Protein AF-A0A951N2R7-F1 (afdb_monomer_lite)

Secondary structure (DSSP, 8-state):
-HHHHHHHHHHHHHHHIIIIITTSTTHHHHHHHHHHHHHHHHHHHHH---HHHHHHHHHHHHHHHHHHHHHHHS-BTTB---S--HHHHHHHHHHHHHHHHHHHHHHHHHHHHHTT-

Radius of gyration: 15.39 Å; chains: 1; bounding box: 35×20×50 Å

pLDDT: mean 95.23, std 4.33, range [68.5, 98.75]

Foldseek 3Di:
DLLVLLQVLLVLLVVCLVPPPVPPPPRSVVSVVSNVLSVVLSVCCVVDVDPVSLVSLLCSLVVLLVQLCCQDVHNDVNHHDPDCDPSNVVSNVSSVVSNVVSVVVVVVVVVVVVVVD

Structure (mmCIF, N/CA/C/O backbone):
data_AF-A0A951N2R7-F1
#
_entry.id   AF-A0A951N2R7-F1
#
loop_
_atom_site.group_PDB
_atom_site.id
_atom_site.type_symbol
_atom_site.label_atom_id
_atom_site.label_alt_id
_atom_site.label_comp_id
_atom_site.label_asym_id
_atom_site.label_entity_id
_atom_site.label_seq_id
_atom_site.pdbx_PDB_ins_code
_atom_site.Cartn_x
_atom_site.Cartn_y
_atom_site.Cartn_z
_atom_site.occupancy
_atom_site.B_iso_or_equiv
_atom_site.auth_seq_id
_atom_site.auth_comp_id
_atom_site.auth_asym_id
_atom_site.auth_atom_id
_atom_site.pdbx_PDB_model_num
ATOM 1 N N . MET A 1 1 ? -6.153 6.361 11.356 1.00 88.88 1 MET A N 1
ATOM 2 C CA . MET A 1 1 ? -4.761 6.205 10.896 1.00 88.88 1 MET A CA 1
ATOM 3 C C . MET A 1 1 ? -4.634 5.146 9.804 1.00 88.88 1 MET A C 1
ATOM 5 O O . MET A 1 1 ? -4.330 5.543 8.695 1.00 88.88 1 MET A O 1
ATOM 9 N N . THR A 1 2 ? -4.958 3.863 10.039 1.00 96.44 2 THR A N 1
ATOM 10 C CA . THR A 1 2 ? -4.812 2.780 9.031 1.00 96.44 2 THR A CA 1
ATOM 11 C C . THR A 1 2 ? -5.383 3.118 7.652 1.00 96.44 2 THR A C 1
ATOM 13 O O . THR A 1 2 ? -4.652 3.050 6.679 1.00 96.44 2 THR A O 1
ATOM 16 N N . GLY A 1 3 ? -6.645 3.559 7.552 1.00 96.75 3 GLY A N 1
ATOM 17 C CA . GLY A 1 3 ? -7.238 3.901 6.248 1.00 96.75 3 GLY A CA 1
ATOM 18 C C . GLY A 1 3 ? -6.515 5.034 5.505 1.00 96.75 3 GLY A C 1
ATOM 19 O O . GLY A 1 3 ? -6.420 4.997 4.287 1.00 96.75 3 GLY A O 1
ATOM 20 N N . VAL A 1 4 ? -5.942 6.002 6.232 1.00 98.12 4 VAL A N 1
ATOM 21 C CA . VAL A 1 4 ? -5.131 7.076 5.629 1.00 98.12 4 VAL A CA 1
ATOM 22 C C . VAL A 1 4 ? -3.819 6.510 5.090 1.00 98.12 4 VAL A C 1
ATOM 24 O O . VAL A 1 4 ? -3.456 6.813 3.963 1.00 98.12 4 VAL A O 1
ATOM 27 N N . LEU A 1 5 ? -3.141 5.652 5.858 1.00 98.38 5 LEU A N 1
ATOM 28 C CA . LEU A 1 5 ? -1.898 5.008 5.422 1.00 98.38 5 LEU A CA 1
ATOM 29 C C . LEU A 1 5 ? -2.118 4.126 4.185 1.00 98.38 5 LEU A C 1
ATOM 31 O O . LEU A 1 5 ? -1.324 4.194 3.256 1.00 98.38 5 LEU A O 1
ATOM 35 N N . ILE A 1 6 ? -3.226 3.379 4.137 1.00 98.50 6 ILE A N 1
ATOM 36 C CA . ILE A 1 6 ? -3.606 2.580 2.963 1.00 98.50 6 ILE A CA 1
ATOM 37 C C . ILE A 1 6 ? -3.813 3.473 1.729 1.00 98.50 6 ILE A C 1
ATOM 39 O O . ILE A 1 6 ? -3.294 3.159 0.662 1.00 98.50 6 ILE A O 1
ATOM 43 N N . LEU A 1 7 ? -4.505 4.614 1.857 1.00 98.31 7 LEU A N 1
ATOM 44 C CA . LEU A 1 7 ? -4.640 5.551 0.731 1.00 98.31 7 LEU A CA 1
ATOM 45 C C . LEU A 1 7 ? -3.304 6.130 0.282 1.00 98.31 7 LEU A C 1
ATOM 47 O O . LEU A 1 7 ? -3.058 6.209 -0.916 1.00 98.31 7 LEU A O 1
ATOM 51 N N . VAL A 1 8 ? -2.451 6.537 1.224 1.00 98.56 8 VAL A N 1
ATOM 52 C CA . VAL A 1 8 ? -1.123 7.073 0.900 1.00 98.56 8 VAL A CA 1
ATOM 53 C C . VAL A 1 8 ? -0.286 6.019 0.173 1.00 98.56 8 VAL A C 1
ATOM 55 O O . VAL A 1 8 ? 0.321 6.339 -0.843 1.00 98.56 8 VAL A O 1
ATOM 58 N N . GLY A 1 9 ? -0.311 4.761 0.626 1.00 98.25 9 GLY A N 1
ATOM 59 C CA . GLY A 1 9 ? 0.345 3.644 -0.057 1.00 98.25 9 GLY A CA 1
ATOM 60 C C . GLY A 1 9 ? -0.151 3.490 -1.495 1.00 98.25 9 GLY A C 1
ATOM 61 O O . GLY A 1 9 ? 0.658 3.481 -2.422 1.00 98.25 9 GLY A O 1
ATOM 62 N N . GLY A 1 10 ? -1.471 3.481 -1.699 1.00 98.38 10 GLY A N 1
ATOM 63 C CA . GLY A 1 10 ? -2.071 3.446 -3.034 1.00 98.38 10 GLY A CA 1
ATOM 64 C C . GLY A 1 10 ? -1.648 4.626 -3.917 1.00 98.38 10 GLY A C 1
ATOM 65 O O . GLY A 1 10 ? -1.313 4.430 -5.079 1.00 98.38 10 GLY A O 1
ATOM 66 N N . LEU A 1 11 ? -1.585 5.849 -3.385 1.00 98.44 11 LEU A N 1
ATOM 67 C CA . LEU A 1 11 ? -1.130 7.018 -4.151 1.00 98.44 11 LEU A CA 1
ATOM 68 C C . LEU A 1 11 ? 0.336 6.902 -4.591 1.00 98.44 11 LEU A C 1
ATOM 70 O O . LEU A 1 11 ? 0.648 7.259 -5.724 1.00 98.44 11 LEU A O 1
ATOM 74 N N . ILE A 1 12 ? 1.214 6.358 -3.743 1.00 98.12 12 ILE A N 1
ATOM 75 C CA . ILE A 1 12 ? 2.614 6.105 -4.118 1.00 98.12 12 ILE A CA 1
ATOM 76 C C . ILE A 1 12 ? 2.686 5.065 -5.247 1.00 98.12 12 ILE A C 1
ATOM 78 O O . ILE A 1 12 ? 3.428 5.257 -6.207 1.00 98.12 12 ILE A O 1
ATOM 82 N N . HIS A 1 13 ? 1.871 4.004 -5.193 1.00 97.94 13 HIS A N 1
ATOM 83 C CA . HIS A 1 13 ? 1.794 3.021 -6.282 1.00 97.94 13 HIS A CA 1
ATOM 84 C C . HIS A 1 13 ? 1.254 3.634 -7.576 1.00 97.94 13 HIS A C 1
ATOM 86 O O . HIS A 1 13 ? 1.732 3.301 -8.658 1.00 97.94 13 HIS A O 1
ATOM 92 N N . LEU A 1 14 ? 0.280 4.541 -7.488 1.00 98.38 14 LEU A N 1
ATOM 93 C CA . LEU A 1 14 ? -0.234 5.247 -8.657 1.00 98.38 14 LEU A CA 1
ATOM 94 C C . LEU A 1 14 ? 0.843 6.135 -9.290 1.00 98.38 14 LEU A C 1
ATOM 96 O O . LEU A 1 14 ? 0.968 6.162 -10.513 1.00 98.38 14 LEU A O 1
ATOM 100 N N . GLN A 1 15 ? 1.632 6.829 -8.469 1.00 97.75 15 GLN A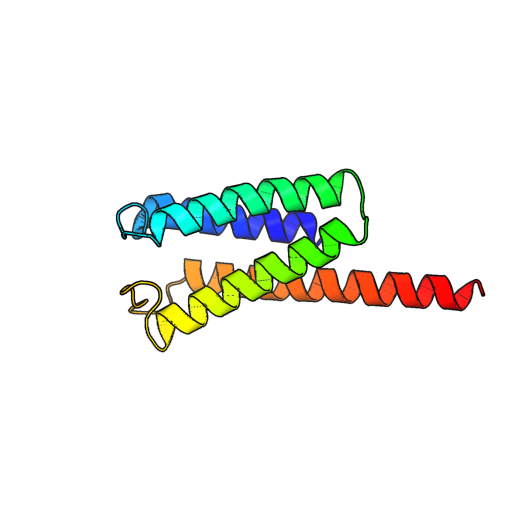 N 1
ATOM 101 C CA . GLN A 1 15 ? 2.763 7.624 -8.940 1.00 97.75 15 GLN A CA 1
ATOM 102 C C . GLN A 1 15 ? 3.793 6.742 -9.663 1.00 97.75 15 GLN A C 1
ATOM 104 O O . GLN A 1 15 ? 4.106 6.999 -10.825 1.00 97.75 15 GLN A O 1
ATOM 109 N N . ASP A 1 16 ? 4.249 5.661 -9.022 1.00 95.88 16 ASP A N 1
ATOM 110 C CA . ASP A 1 16 ? 5.196 4.713 -9.624 1.00 95.88 16 ASP A CA 1
ATOM 111 C C . ASP A 1 16 ? 4.633 4.104 -10.922 1.00 95.88 16 ASP A C 1
ATOM 113 O O . ASP A 1 16 ? 5.371 3.916 -11.895 1.00 95.88 16 ASP A O 1
ATOM 117 N N . TRP A 1 17 ? 3.318 3.849 -10.977 1.00 97.50 17 TRP A N 1
ATOM 118 C CA . TRP A 1 17 ? 2.644 3.384 -12.187 1.00 97.50 17 TRP A CA 1
ATOM 119 C C . TRP A 1 17 ? 2.874 4.325 -13.365 1.00 97.50 17 TRP A C 1
ATOM 121 O O . TRP A 1 17 ? 3.347 3.882 -14.415 1.00 97.50 17 TRP A O 1
ATOM 131 N N . PHE A 1 18 ? 2.583 5.615 -13.189 1.00 97.56 18 PHE A N 1
ATOM 132 C CA . PHE A 1 18 ? 2.762 6.608 -14.245 1.00 97.56 18 PHE A CA 1
ATOM 133 C C . PHE A 1 18 ? 4.221 6.775 -14.658 1.00 97.56 18 PHE A C 1
ATOM 135 O O . PHE A 1 18 ? 4.491 6.919 -15.852 1.00 97.56 18 PHE A O 1
ATOM 142 N N . GLU A 1 19 ? 5.135 6.757 -13.692 1.00 94.75 19 GLU A N 1
ATOM 143 C CA . GLU A 1 19 ? 6.530 7.114 -13.925 1.00 94.75 19 GLU A CA 1
ATOM 144 C C . GLU A 1 19 ? 7.354 5.961 -14.518 1.00 94.75 19 GLU A C 1
ATOM 146 O O . GLU A 1 19 ? 8.218 6.214 -15.355 1.00 94.75 19 GLU A O 1
ATOM 151 N N . LEU A 1 20 ? 7.132 4.707 -14.097 1.00 91.19 20 LEU A N 1
ATOM 152 C CA . LEU A 1 20 ? 8.171 3.669 -14.244 1.00 91.19 20 LEU A CA 1
ATOM 153 C C . LEU A 1 20 ? 7.680 2.317 -14.765 1.00 91.19 20 LEU A C 1
ATOM 155 O O . LEU A 1 20 ? 8.351 1.677 -15.570 1.00 91.19 20 LEU A O 1
ATOM 159 N N . ILE A 1 21 ? 6.514 1.864 -14.322 1.00 94.00 21 ILE A N 1
ATOM 160 C CA . ILE A 1 21 ? 6.134 0.437 -14.410 1.00 94.00 21 ILE A CA 1
ATOM 161 C C . ILE A 1 21 ? 4.855 0.186 -15.214 1.00 94.00 21 ILE A C 1
ATOM 163 O O . ILE A 1 21 ? 4.508 -0.971 -15.446 1.00 94.00 21 ILE A O 1
ATOM 167 N N . ARG A 1 22 ? 4.176 1.227 -15.724 1.00 95.81 22 ARG A N 1
ATOM 168 C CA . ARG A 1 22 ? 2.978 1.071 -16.579 1.00 95.81 22 ARG A CA 1
ATOM 169 C C . ARG A 1 22 ? 3.168 0.146 -17.781 1.00 95.81 22 ARG A C 1
ATOM 171 O O . ARG A 1 22 ? 2.209 -0.493 -18.199 1.00 95.81 22 ARG A O 1
ATOM 178 N N . ASN A 1 23 ? 4.386 0.079 -18.320 1.00 96.38 23 ASN A N 1
ATOM 179 C CA . ASN A 1 23 ? 4.717 -0.718 -19.502 1.00 96.38 23 ASN A CA 1
ATOM 180 C C . ASN A 1 23 ? 5.347 -2.076 -19.155 1.00 96.38 23 ASN A C 1
ATOM 182 O O . ASN A 1 23 ? 5.667 -2.837 -20.064 1.00 96.38 23 ASN A O 1
ATOM 186 N N . VAL A 1 24 ? 5.534 -2.392 -17.869 1.00 95.44 24 VAL A N 1
ATOM 187 C CA . VAL A 1 24 ? 6.056 -3.695 -17.444 1.00 95.44 24 VAL A CA 1
ATOM 188 C C . VAL A 1 24 ? 4.905 -4.707 -17.468 1.00 95.44 24 VAL A C 1
ATOM 190 O O . VAL A 1 24 ? 3.931 -4.533 -16.721 1.00 95.44 24 VAL A O 1
ATOM 193 N N . PRO A 1 25 ? 4.978 -5.765 -18.300 1.00 95.50 25 PRO A N 1
ATOM 194 C CA . PRO A 1 25 ? 3.925 -6.770 -18.385 1.00 95.50 25 PRO A CA 1
ATOM 195 C C . PRO A 1 25 ? 3.615 -7.373 -17.012 1.00 95.50 25 PRO A C 1
ATOM 197 O O . PRO A 1 25 ? 4.522 -7.650 -16.234 1.00 95.50 25 PRO A O 1
ATOM 200 N N . LYS A 1 26 ? 2.327 -7.584 -16.710 1.00 96.88 26 LYS A N 1
ATOM 201 C CA . LYS A 1 26 ? 1.786 -8.080 -15.423 1.00 96.88 26 LYS A CA 1
ATOM 202 C C . LYS A 1 26 ? 2.014 -7.145 -14.216 1.00 96.88 26 LYS A C 1
ATOM 204 O O . LYS A 1 26 ? 1.073 -6.943 -13.456 1.00 96.88 26 LYS A O 1
ATOM 209 N N . ILE A 1 27 ? 3.180 -6.516 -14.066 1.00 96.50 27 ILE A N 1
ATOM 210 C CA . ILE A 1 27 ? 3.493 -5.611 -12.944 1.00 96.50 27 ILE A CA 1
ATOM 211 C C . ILE A 1 27 ? 2.713 -4.299 -13.026 1.00 96.50 27 ILE A C 1
ATOM 213 O O . ILE A 1 27 ? 2.091 -3.907 -12.041 1.00 96.50 27 ILE A O 1
ATOM 217 N N . GLY A 1 28 ? 2.667 -3.652 -14.194 1.00 96.88 28 GLY A N 1
ATOM 218 C CA . GLY A 1 28 ? 1.897 -2.419 -14.382 1.00 96.88 28 GLY A CA 1
ATOM 219 C C . GLY A 1 28 ? 0.427 -2.572 -13.955 1.00 96.88 28 GLY A C 1
ATOM 220 O O . GLY A 1 28 ? -0.040 -1.816 -13.102 1.00 96.88 28 GLY A O 1
ATOM 221 N N . PRO A 1 29 ? -0.313 -3.572 -14.470 1.00 98.19 29 PRO A N 1
ATOM 222 C CA . PRO A 1 29 ? -1.676 -3.854 -14.020 1.00 98.19 29 PRO A CA 1
ATOM 223 C C . PRO A 1 29 ? -1.805 -4.139 -12.516 1.00 98.19 29 PRO A C 1
ATOM 225 O O . PRO A 1 29 ? -2.780 -3.706 -11.906 1.00 98.19 29 PRO A O 1
ATOM 228 N N . LEU A 1 30 ? -0.834 -4.822 -11.897 1.00 97.44 30 LEU A N 1
ATOM 229 C CA . LEU A 1 30 ? -0.861 -5.103 -10.456 1.00 97.44 30 LEU A CA 1
ATOM 230 C C . LEU A 1 30 ? -0.726 -3.844 -9.598 1.00 97.44 30 LEU A C 1
ATOM 232 O O . LEU A 1 30 ? -1.342 -3.773 -8.537 1.00 97.44 30 LEU A O 1
ATOM 236 N N . PHE A 1 31 ? 0.008 -2.831 -10.057 1.00 97.75 31 PHE A N 1
ATOM 237 C CA . PHE A 1 31 ? 0.057 -1.547 -9.360 1.00 97.75 31 PHE A CA 1
ATOM 238 C C . PHE A 1 31 ? -1.288 -0.819 -9.423 1.00 97.75 31 PHE A C 1
ATOM 240 O O . PHE A 1 31 ? -1.761 -0.353 -8.392 1.00 97.75 31 PHE A O 1
ATOM 247 N N . LEU A 1 32 ? -1.975 -0.800 -10.572 1.00 98.31 32 LEU A N 1
ATOM 248 C CA . LEU A 1 32 ? -3.344 -0.260 -10.635 1.00 98.31 32 LEU A CA 1
ATOM 249 C C . LEU A 1 32 ? -4.330 -1.072 -9.792 1.00 98.31 32 LEU A C 1
ATOM 251 O O . LEU A 1 32 ? -5.219 -0.501 -9.160 1.00 98.31 32 LEU A O 1
ATOM 255 N N . PHE A 1 33 ? -4.169 -2.395 -9.756 1.00 98.38 33 PHE A N 1
ATOM 256 C CA . PHE A 1 33 ? -4.961 -3.249 -8.880 1.00 98.38 33 PHE A CA 1
ATOM 257 C C . PHE A 1 33 ? -4.737 -2.884 -7.407 1.00 98.38 33 PHE A C 1
ATOM 259 O O . PHE A 1 33 ? -5.708 -2.705 -6.675 1.00 98.38 33 PHE A O 1
ATOM 266 N N . ASN A 1 34 ? -3.484 -2.680 -6.986 1.00 98.38 34 ASN A N 1
ATOM 267 C CA . ASN A 1 34 ? -3.160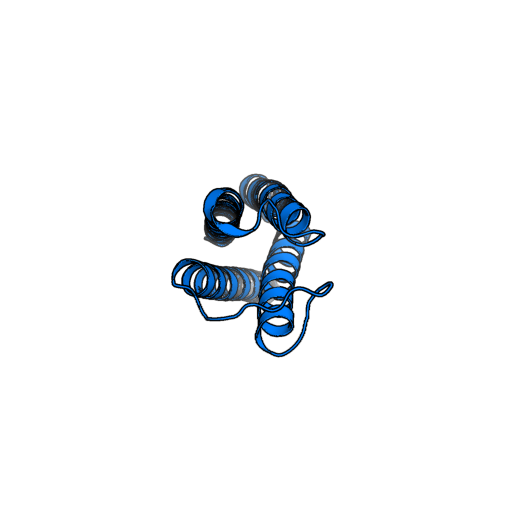 -2.197 -5.644 1.00 98.38 34 ASN A CA 1
ATOM 268 C C . ASN A 1 34 ? -3.827 -0.840 -5.354 1.00 98.38 34 ASN A C 1
ATOM 270 O O . ASN A 1 34 ? -4.453 -0.692 -4.305 1.00 98.38 34 ASN A O 1
ATOM 274 N N . VAL A 1 35 ? -3.783 0.115 -6.290 1.00 98.62 35 VAL A N 1
ATOM 275 C CA . VAL A 1 35 ? -4.460 1.419 -6.159 1.00 98.62 35 VAL A CA 1
ATOM 276 C C . VAL A 1 35 ? -5.962 1.237 -5.926 1.00 98.62 35 VAL A C 1
ATOM 278 O O . VAL A 1 35 ? -6.517 1.791 -4.975 1.00 98.62 35 VAL A O 1
ATOM 281 N N . ALA A 1 36 ? -6.627 0.432 -6.758 1.00 98.75 36 ALA A N 1
ATOM 282 C CA . ALA A 1 36 ? -8.062 0.185 -6.646 1.00 98.75 36 ALA A CA 1
ATOM 283 C C . ALA A 1 36 ? -8.425 -0.474 -5.306 1.00 98.75 36 ALA A C 1
ATOM 285 O O . ALA A 1 36 ? -9.343 -0.024 -4.614 1.00 98.75 36 ALA A O 1
ATOM 286 N N . VAL A 1 37 ? -7.674 -1.501 -4.898 1.00 98.56 37 VAL A N 1
ATOM 287 C CA . VAL A 1 37 ? -7.883 -2.185 -3.615 1.00 98.56 37 VAL A CA 1
ATOM 288 C C . VAL A 1 37 ? -7.607 -1.242 -2.443 1.00 98.56 37 VAL A C 1
ATOM 290 O O . VAL A 1 37 ? -8.376 -1.243 -1.485 1.00 98.56 37 VAL A O 1
ATOM 293 N N . SER A 1 38 ? -6.593 -0.379 -2.529 1.00 98.62 38 SER A N 1
ATOM 294 C CA . SER A 1 38 ? -6.297 0.635 -1.511 1.00 98.62 38 SER A CA 1
ATOM 295 C C . SER A 1 38 ? -7.481 1.578 -1.295 1.00 98.62 38 SER A C 1
ATOM 297 O O . SER A 1 38 ? -7.892 1.806 -0.156 1.00 98.62 38 SER A O 1
ATOM 299 N N . VAL A 1 39 ? -8.090 2.075 -2.377 1.00 98.56 39 VAL A N 1
ATOM 300 C CA . VAL A 1 39 ? -9.286 2.932 -2.304 1.00 98.56 39 VAL A CA 1
ATOM 301 C C . VAL A 1 39 ? -10.455 2.195 -1.649 1.00 98.56 39 VAL A C 1
ATOM 303 O O . VAL A 1 39 ? -11.086 2.734 -0.737 1.00 98.56 39 VAL A O 1
ATOM 306 N N . ILE A 1 40 ? -10.720 0.950 -2.056 1.00 98.31 40 ILE A N 1
ATOM 307 C CA . ILE A 1 40 ? -11.809 0.135 -1.497 1.00 98.31 40 ILE A CA 1
ATOM 308 C C . ILE A 1 40 ? -11.583 -0.123 -0.003 1.00 98.31 40 ILE A C 1
ATOM 310 O O . ILE A 1 40 ? -12.474 0.118 0.812 1.00 98.31 40 ILE A O 1
ATOM 314 N N . VAL A 1 41 ? -10.391 -0.581 0.381 1.00 98.12 41 VAL A N 1
ATOM 315 C CA . VAL A 1 41 ? -10.053 -0.921 1.770 1.00 98.12 41 VAL A CA 1
ATOM 316 C C . VAL A 1 41 ? -10.086 0.314 2.664 1.00 98.12 41 VAL A C 1
ATOM 318 O O . VAL A 1 41 ? -10.641 0.264 3.765 1.00 98.12 41 VAL A O 1
ATOM 321 N N . ALA A 1 42 ? -9.546 1.440 2.204 1.00 98.00 42 ALA A N 1
ATOM 322 C CA . ALA A 1 42 ? -9.629 2.687 2.947 1.00 98.00 42 ALA A CA 1
ATOM 323 C C . ALA A 1 42 ? -11.074 3.173 3.100 1.00 98.00 42 ALA A C 1
ATOM 325 O O . ALA A 1 42 ? -11.473 3.535 4.207 1.00 98.00 42 ALA A O 1
ATOM 326 N N . GLY A 1 43 ? -11.874 3.110 2.030 1.00 97.56 43 GLY A N 1
ATOM 327 C CA . GLY A 1 43 ? -13.300 3.426 2.063 1.00 97.56 43 GLY A CA 1
ATOM 328 C C . GLY A 1 43 ? -14.053 2.571 3.081 1.00 97.56 43 GLY A C 1
ATOM 329 O O . GLY A 1 43 ? -14.766 3.109 3.930 1.00 97.56 43 GLY A O 1
ATOM 330 N N . LEU A 1 44 ? -13.816 1.253 3.086 1.00 96.19 44 LEU A N 1
ATOM 331 C CA . LEU A 1 44 ? -14.364 0.343 4.096 1.00 96.19 44 LEU A CA 1
ATOM 332 C C . LEU A 1 44 ? -13.978 0.787 5.509 1.00 96.19 44 LEU A C 1
ATOM 334 O O . LEU A 1 44 ? -14.848 0.908 6.366 1.00 96.19 44 LEU A O 1
ATOM 338 N N . LEU A 1 45 ? -12.699 1.087 5.754 1.00 96.31 45 LEU A N 1
ATOM 339 C CA . LEU A 1 45 ? -12.207 1.523 7.064 1.00 96.31 45 LEU A CA 1
ATOM 340 C C . LEU A 1 45 ? -12.750 2.889 7.512 1.00 96.31 45 LEU A C 1
ATOM 342 O O . LEU A 1 45 ? -12.833 3.133 8.721 1.00 96.31 45 LEU A O 1
ATOM 346 N N . PHE A 1 46 ? -13.097 3.775 6.577 1.00 96.25 46 PHE A N 1
ATOM 347 C CA . PHE A 1 46 ? -13.704 5.073 6.871 1.00 96.25 46 PHE A CA 1
ATOM 348 C C . PHE A 1 46 ? -15.196 4.964 7.171 1.00 96.25 46 PHE A C 1
ATOM 350 O O . PHE A 1 46 ? -15.649 5.568 8.140 1.00 96.25 46 PHE A O 1
ATOM 357 N N . VAL A 1 47 ? -15.936 4.155 6.410 1.00 95.06 47 VAL A N 1
ATOM 358 C CA . VAL A 1 47 ? -17.377 3.947 6.622 1.00 95.06 47 VAL A CA 1
ATOM 359 C C . VAL A 1 47 ? -17.629 3.089 7.860 1.00 95.06 47 VAL A C 1
ATOM 361 O O . VAL A 1 47 ? -18.454 3.426 8.707 1.00 95.06 47 VAL A O 1
ATOM 364 N N . ARG A 1 48 ? -16.917 1.963 7.994 1.00 89.56 48 ARG A N 1
ATOM 365 C CA . ARG A 1 48 ? -17.100 1.028 9.105 1.00 89.56 48 ARG A CA 1
ATOM 366 C C . ARG A 1 48 ? -15.783 0.367 9.491 1.00 89.56 48 ARG A C 1
ATOM 368 O O . ARG A 1 48 ? -15.235 -0.462 8.773 1.00 89.56 48 ARG A O 1
ATOM 375 N N . ARG A 1 49 ? -15.339 0.614 10.726 1.00 82.75 49 ARG A N 1
ATOM 376 C CA . ARG A 1 49 ? -14.153 -0.029 11.334 1.00 82.75 49 ARG A CA 1
ATOM 377 C C . ARG A 1 49 ? -14.413 -1.480 11.761 1.00 82.75 49 ARG A C 1
ATOM 379 O O . ARG A 1 49 ? -14.190 -1.853 12.918 1.00 82.75 49 ARG A O 1
ATOM 386 N N . GLY A 1 50 ? -14.949 -2.266 10.832 1.00 88.44 50 GLY A N 1
ATOM 387 C CA . GLY A 1 50 ? -15.216 -3.689 10.968 1.00 88.44 50 GLY A CA 1
ATOM 388 C C . GLY A 1 50 ? -13.953 -4.523 10.789 1.00 88.44 50 GLY A C 1
ATOM 389 O O . GLY A 1 50 ? -12.951 -4.065 10.241 1.00 88.44 50 GLY A O 1
ATOM 390 N N . TRP A 1 51 ? -14.018 -5.767 11.256 1.00 92.75 51 TRP A N 1
ATOM 391 C CA . TRP A 1 51 ? -12.888 -6.693 11.211 1.00 92.75 51 TRP A CA 1
ATOM 392 C C . TRP A 1 51 ? -12.406 -6.957 9.776 1.00 92.75 51 TRP A C 1
ATOM 394 O O . TRP A 1 51 ? -11.201 -6.985 9.549 1.00 92.75 51 TRP A O 1
ATOM 404 N N . PHE A 1 52 ? -13.328 -7.046 8.809 1.00 94.19 52 PHE A N 1
ATOM 405 C CA . PHE A 1 52 ? -13.011 -7.254 7.394 1.00 94.19 52 PHE A CA 1
ATOM 406 C C . PHE A 1 52 ? -12.071 -6.183 6.833 1.00 94.19 52 PHE A C 1
ATOM 408 O O . PHE A 1 52 ? -11.065 -6.524 6.225 1.00 94.19 52 PHE A O 1
ATOM 415 N N . GLY A 1 53 ? -12.348 -4.897 7.081 1.00 95.75 53 GLY A N 1
ATOM 416 C CA . GLY A 1 53 ? -11.493 -3.808 6.594 1.00 95.75 53 GLY A CA 1
ATOM 417 C C . GLY A 1 53 ? -10.092 -3.840 7.209 1.00 95.75 53 GLY A C 1
ATOM 418 O O . GLY A 1 53 ? -9.113 -3.517 6.544 1.00 95.75 53 GLY A O 1
ATOM 419 N N . ILE A 1 54 ? -9.979 -4.273 8.469 1.00 96.31 54 ILE A N 1
ATOM 420 C CA . ILE A 1 54 ? -8.687 -4.390 9.156 1.00 96.31 54 ILE A CA 1
ATOM 421 C C . ILE A 1 54 ? -7.878 -5.563 8.588 1.00 96.31 54 ILE A C 1
ATOM 423 O O . ILE A 1 54 ? -6.696 -5.400 8.300 1.00 96.31 54 ILE A O 1
ATOM 427 N N . VAL A 1 55 ? -8.508 -6.725 8.393 1.00 96.88 55 VAL A N 1
ATOM 428 C CA . VAL A 1 55 ? -7.854 -7.896 7.787 1.00 96.88 55 VAL A CA 1
ATOM 429 C C . VAL A 1 55 ? -7.446 -7.605 6.345 1.00 96.88 55 VAL A C 1
ATOM 431 O O . VAL A 1 55 ? -6.328 -7.931 5.960 1.00 96.88 55 VAL A O 1
ATOM 434 N N . ALA A 1 56 ? -8.304 -6.936 5.573 1.00 97.69 56 ALA A N 1
ATOM 435 C CA . ALA A 1 56 ? -7.990 -6.535 4.207 1.00 97.69 56 ALA A CA 1
ATOM 436 C C . ALA A 1 56 ? -6.799 -5.565 4.148 1.00 97.69 56 ALA A C 1
ATOM 438 O O . ALA A 1 56 ? -5.934 -5.732 3.297 1.00 97.69 56 ALA A O 1
ATOM 439 N N . ALA A 1 57 ? -6.702 -4.610 5.080 1.00 98.12 57 ALA A N 1
ATOM 440 C CA . ALA A 1 57 ? -5.547 -3.716 5.175 1.00 98.12 57 ALA A CA 1
ATOM 441 C C . ALA A 1 57 ? -4.243 -4.469 5.480 1.00 98.12 57 ALA A C 1
ATOM 443 O O . ALA A 1 57 ? -3.227 -4.196 4.855 1.00 98.12 57 ALA A O 1
ATOM 444 N N . ILE A 1 58 ? -4.273 -5.449 6.392 1.00 98.06 58 ILE A N 1
ATOM 445 C CA . ILE A 1 58 ? -3.100 -6.291 6.679 1.00 98.06 58 ILE A CA 1
ATOM 446 C C . ILE A 1 58 ? -2.712 -7.099 5.439 1.00 98.06 58 ILE A C 1
ATOM 448 O O . ILE A 1 58 ? -1.545 -7.107 5.060 1.00 98.06 58 ILE A O 1
ATOM 452 N N . GLY A 1 59 ? -3.683 -7.764 4.810 1.00 98.25 59 GLY A N 1
ATOM 453 C CA . GLY A 1 59 ? -3.447 -8.590 3.629 1.00 98.25 59 GLY A CA 1
ATOM 454 C C . GLY A 1 59 ? -2.871 -7.790 2.464 1.00 98.25 59 GLY A C 1
ATOM 455 O O . GLY A 1 59 ? -1.908 -8.238 1.848 1.00 98.25 59 GLY A O 1
ATOM 456 N N . LEU A 1 60 ? -3.408 -6.593 2.211 1.00 98.50 60 LEU A N 1
ATOM 457 C CA . LEU A 1 60 ? -2.893 -5.683 1.193 1.00 98.50 60 LEU A CA 1
ATOM 458 C C . LEU A 1 60 ? -1.442 -5.296 1.490 1.00 98.50 60 LEU A C 1
ATOM 460 O O . LEU A 1 60 ? -0.574 -5.583 0.675 1.00 98.50 60 LEU A O 1
ATOM 464 N N . SER A 1 61 ? -1.159 -4.737 2.670 1.00 98.50 61 SER A N 1
ATOM 465 C CA . SER A 1 61 ? 0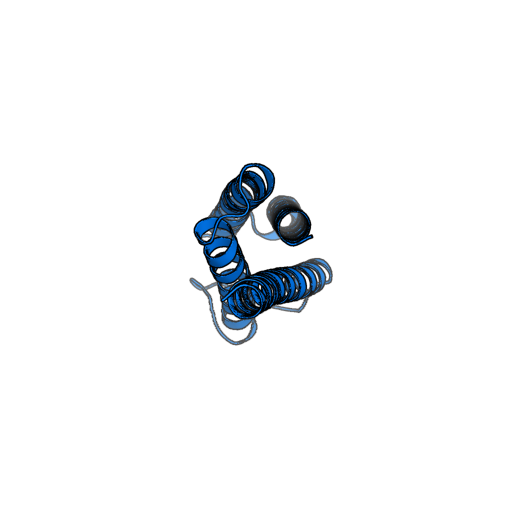.183 -4.245 2.995 1.00 98.50 61 SER A CA 1
ATOM 466 C C . SER A 1 61 ? 1.239 -5.346 3.052 1.00 98.50 61 SER A C 1
ATOM 468 O O . SER A 1 61 ? 2.343 -5.181 2.535 1.00 98.50 61 SER A O 1
ATOM 470 N N . VAL A 1 62 ? 0.910 -6.502 3.636 1.00 98.38 62 VAL A N 1
ATOM 471 C CA . VAL A 1 62 ? 1.820 -7.657 3.664 1.00 98.38 62 VAL A CA 1
ATOM 472 C C . VAL A 1 62 ? 2.025 -8.219 2.257 1.00 98.38 62 VAL A C 1
ATOM 474 O O . VAL A 1 62 ? 3.153 -8.550 1.898 1.00 98.38 62 VAL A O 1
ATOM 477 N N . GLY A 1 63 ? 0.966 -8.291 1.447 1.00 98.19 63 GLY A N 1
ATOM 478 C CA . GLY A 1 63 ? 1.043 -8.725 0.054 1.00 98.19 63 GLY A CA 1
ATOM 479 C C . GLY A 1 63 ? 1.929 -7.811 -0.792 1.00 98.19 63 GLY A C 1
ATOM 480 O O . GLY A 1 63 ? 2.786 -8.307 -1.522 1.00 98.19 63 GLY A O 1
ATOM 481 N N . THR A 1 64 ? 1.791 -6.490 -0.641 1.00 97.62 64 THR A N 1
ATOM 482 C CA . THR A 1 64 ? 2.665 -5.506 -1.294 1.00 97.62 64 THR A CA 1
ATOM 483 C C . THR A 1 64 ? 4.125 -5.719 -0.906 1.00 97.62 64 THR A C 1
ATOM 485 O O . THR A 1 64 ? 4.986 -5.839 -1.776 1.00 97.62 64 THR A O 1
ATOM 488 N N . LEU A 1 65 ? 4.414 -5.808 0.398 1.00 97.62 65 LEU A N 1
ATOM 489 C CA . LEU A 1 65 ? 5.776 -6.000 0.901 1.00 97.62 65 LEU A CA 1
ATOM 490 C C . LEU A 1 65 ? 6.388 -7.302 0.380 1.00 97.62 65 LEU A C 1
ATOM 492 O O . LEU A 1 65 ? 7.531 -7.304 -0.073 1.00 97.62 65 LEU A O 1
ATOM 496 N N . ALA A 1 66 ? 5.623 -8.395 0.385 1.00 97.69 66 ALA A N 1
ATOM 497 C CA . ALA A 1 66 ? 6.057 -9.659 -0.194 1.00 97.69 66 ALA A CA 1
ATOM 498 C C . ALA A 1 66 ? 6.358 -9.513 -1.694 1.00 97.69 66 ALA A C 1
ATOM 500 O O . ALA A 1 66 ? 7.397 -9.983 -2.151 1.00 97.69 66 ALA A O 1
ATOM 501 N N . GLY A 1 67 ? 5.505 -8.809 -2.445 1.00 96.12 67 GLY A N 1
ATOM 502 C CA . GLY A 1 67 ? 5.725 -8.508 -3.860 1.00 96.12 67 GLY A CA 1
ATOM 503 C C . GLY A 1 67 ? 7.027 -7.742 -4.113 1.00 96.12 67 GLY A C 1
ATOM 504 O O . GLY A 1 67 ? 7.813 -8.149 -4.968 1.00 96.12 67 GLY A O 1
ATOM 505 N N . PHE A 1 68 ? 7.305 -6.692 -3.333 1.00 94.19 68 PHE A N 1
ATOM 506 C CA . PHE A 1 68 ? 8.566 -5.946 -3.419 1.00 94.19 68 PHE A CA 1
ATOM 507 C C . PHE A 1 68 ? 9.783 -6.810 -3.100 1.00 94.19 68 PHE A C 1
ATOM 509 O O . PHE A 1 68 ? 10.770 -6.762 -3.830 1.00 94.19 68 PHE A O 1
ATOM 516 N N . LEU A 1 69 ? 9.723 -7.621 -2.043 1.00 95.69 69 LEU A N 1
ATOM 517 C CA . LEU A 1 69 ? 10.832 -8.498 -1.668 1.00 95.69 69 LEU A CA 1
ATOM 518 C C . LEU A 1 69 ? 11.090 -9.570 -2.735 1.00 95.69 69 LEU A C 1
ATOM 520 O O . LEU A 1 69 ? 12.245 -9.807 -3.084 1.00 95.69 69 LEU A O 1
ATOM 524 N N . LEU A 1 70 ? 10.036 -10.171 -3.295 1.00 96.94 70 LEU A N 1
ATOM 525 C CA . LEU A 1 70 ? 10.150 -11.148 -4.381 1.00 96.94 70 LEU A CA 1
ATOM 526 C C . LEU A 1 70 ? 10.742 -10.523 -5.647 1.00 96.94 70 LEU A C 1
ATOM 528 O O . LEU A 1 70 ? 11.658 -11.094 -6.233 1.00 96.94 70 LEU A O 1
ATOM 532 N N . ALA A 1 71 ? 10.271 -9.336 -6.040 1.00 94.88 71 ALA A N 1
ATOM 533 C CA . ALA A 1 71 ? 10.818 -8.617 -7.186 1.00 94.88 71 ALA A CA 1
ATOM 534 C C . ALA A 1 71 ? 12.277 -8.189 -6.956 1.00 94.88 71 ALA A C 1
ATOM 536 O O . ALA A 1 71 ? 13.072 -8.204 -7.889 1.00 94.88 71 ALA A O 1
ATOM 537 N N . ARG A 1 72 ? 12.656 -7.821 -5.726 1.00 94.50 72 ARG A N 1
ATOM 538 C CA . ARG A 1 72 ? 14.015 -7.360 -5.410 1.00 94.50 72 ARG A CA 1
ATOM 539 C C . ARG A 1 72 ? 15.039 -8.487 -5.320 1.00 94.50 72 ARG A C 1
ATOM 541 O O . ARG A 1 72 ? 16.154 -8.325 -5.805 1.00 94.50 72 ARG A O 1
ATOM 548 N N . TYR A 1 73 ? 14.697 -9.574 -4.632 1.00 96.00 73 TYR A N 1
ATOM 549 C CA . TYR A 1 73 ? 15.632 -10.663 -4.317 1.00 96.00 73 TYR A CA 1
ATOM 550 C C . TYR A 1 73 ? 15.495 -11.873 -5.242 1.00 96.00 73 TYR A C 1
ATOM 552 O O . TYR A 1 73 ? 16.269 -12.821 -5.138 1.00 96.00 73 TYR A O 1
ATOM 560 N N . GLY A 1 74 ? 14.528 -11.842 -6.151 1.00 94.62 74 GLY A N 1
ATOM 561 C CA . GLY A 1 74 ? 14.328 -12.864 -7.159 1.00 94.62 74 GLY A CA 1
ATOM 562 C C . GLY A 1 74 ? 13.671 -12.259 -8.387 1.00 94.62 74 GLY A C 1
ATOM 563 O O . GLY A 1 74 ? 14.144 -11.268 -8.945 1.00 94.62 74 GLY A O 1
ATOM 564 N N . THR A 1 75 ? 12.572 -12.876 -8.803 1.00 93.25 75 THR A N 1
ATOM 565 C CA . THR A 1 75 ? 11.720 -12.342 -9.857 1.00 93.25 75 THR A CA 1
ATOM 566 C C . THR A 1 75 ? 10.265 -12.433 -9.432 1.00 93.25 75 THR A C 1
ATOM 568 O O . THR A 1 75 ? 9.853 -13.360 -8.732 1.00 93.25 75 THR A O 1
ATOM 571 N N . LEU A 1 76 ? 9.472 -11.473 -9.888 1.00 95.38 76 LEU A N 1
ATOM 572 C CA . LEU A 1 76 ? 8.025 -11.512 -9.812 1.00 95.38 76 LEU A CA 1
ATOM 573 C C . LEU A 1 76 ? 7.505 -11.367 -11.236 1.00 95.38 76 LEU A C 1
ATOM 575 O O . LEU A 1 76 ? 7.650 -10.312 -11.838 1.00 95.38 76 LEU A O 1
ATOM 579 N N . PHE A 1 77 ? 6.939 -12.434 -11.797 1.00 94.94 77 PHE A N 1
ATOM 580 C CA . PHE A 1 77 ? 6.464 -12.435 -13.185 1.00 94.94 77 PHE A CA 1
ATOM 581 C C . PHE A 1 77 ? 7.524 -11.976 -14.205 1.00 94.94 77 PHE A C 1
ATOM 583 O O . PHE A 1 77 ? 7.229 -11.143 -15.055 1.00 94.94 77 PHE A O 1
ATOM 590 N N . GLU A 1 78 ? 8.746 -12.512 -14.101 1.00 94.00 78 GLU A N 1
ATOM 591 C CA . GLU A 1 78 ? 9.909 -12.164 -14.947 1.00 94.00 78 GLU A CA 1
ATOM 592 C C . GLU A 1 78 ? 10.455 -10.737 -14.742 1.00 94.00 78 GLU A C 1
ATOM 594 O O . GLU A 1 78 ? 11.472 -10.377 -15.330 1.00 94.00 78 GLU A O 1
ATOM 599 N N . TYR A 1 79 ? 9.850 -9.936 -13.862 1.00 94.69 79 TYR A N 1
ATOM 600 C CA . TYR A 1 79 ? 10.379 -8.639 -13.455 1.00 94.69 79 TYR A CA 1
ATOM 601 C C . TYR A 1 79 ? 11.307 -8.777 -12.245 1.00 94.69 79 TYR A C 1
ATOM 603 O O . TYR A 1 79 ? 10.966 -9.452 -11.269 1.00 94.69 79 TYR A O 1
ATOM 611 N N . SER A 1 80 ? 12.454 -8.098 -12.290 1.00 94.88 80 SER A N 1
ATOM 612 C CA . SER A 1 80 ? 13.342 -7.911 -11.142 1.00 94.88 80 SER A CA 1
ATOM 613 C C . SER A 1 80 ? 13.544 -6.419 -10.896 1.00 94.88 80 SER A C 1
ATOM 615 O O . SER A 1 80 ? 13.859 -5.673 -11.823 1.00 94.88 80 SER A O 1
ATOM 617 N N . GLU A 1 81 ? 13.346 -5.980 -9.652 1.00 90.94 81 GLU A N 1
ATOM 618 C CA . GLU A 1 81 ? 13.569 -4.595 -9.243 1.00 90.94 81 GLU A CA 1
ATOM 619 C C . GLU A 1 81 ? 15.087 -4.358 -9.124 1.00 90.94 81 GLU A C 1
ATOM 621 O O . GLU A 1 81 ? 15.730 -4.910 -8.219 1.00 90.94 81 GLU A O 1
ATOM 626 N N . PRO A 1 82 ? 15.692 -3.530 -9.995 1.00 88.31 82 PRO A N 1
ATOM 627 C CA . PRO A 1 82 ? 17.148 -3.426 -10.089 1.00 88.31 82 PRO A CA 1
ATOM 628 C C . PRO A 1 82 ? 17.769 -2.725 -8.877 1.00 88.31 82 PRO A C 1
ATOM 630 O O . PRO A 1 82 ? 18.900 -3.031 -8.488 1.00 88.31 82 PRO A O 1
ATOM 633 N N . MET A 1 83 ? 17.030 -1.819 -8.233 1.00 89.38 83 MET A N 1
ATOM 634 C CA . MET A 1 83 ? 17.502 -1.063 -7.077 1.00 89.38 83 MET A CA 1
ATOM 635 C C . MET A 1 83 ? 16.354 -0.600 -6.180 1.00 89.38 83 MET A C 1
ATOM 637 O O . MET A 1 83 ? 15.224 -0.439 -6.625 1.00 89.38 83 MET A O 1
ATOM 641 N N . TRP A 1 84 ? 16.664 -0.308 -4.917 1.00 89.31 84 TRP A N 1
ATOM 642 C CA . TRP A 1 84 ? 15.723 0.352 -4.015 1.00 89.31 84 TRP A CA 1
ATOM 643 C C . TRP A 1 84 ? 15.615 1.838 -4.360 1.00 89.31 84 TRP A C 1
ATOM 645 O O . TRP A 1 84 ? 16.441 2.649 -3.943 1.00 89.31 84 TRP A O 1
ATOM 655 N N . ARG A 1 85 ? 14.599 2.187 -5.150 1.00 90.56 85 ARG A N 1
ATOM 656 C CA . ARG A 1 85 ? 14.257 3.576 -5.478 1.00 90.56 85 ARG A CA 1
ATOM 657 C C . ARG A 1 85 ? 13.607 4.265 -4.278 1.00 90.56 85 ARG A C 1
ATOM 659 O O . ARG A 1 85 ? 12.944 3.617 -3.470 1.00 90.56 85 ARG A O 1
ATOM 666 N N . THR A 1 86 ? 13.739 5.587 -4.188 1.00 92.94 86 THR A N 1
ATOM 667 C CA . THR A 1 86 ? 13.165 6.380 -3.087 1.00 92.94 86 THR A CA 1
ATOM 668 C C . THR A 1 86 ? 11.664 6.143 -2.919 1.00 92.94 86 THR A C 1
ATOM 670 O O . THR A 1 86 ? 11.207 5.927 -1.800 1.00 92.94 86 THR A O 1
ATOM 673 N N . THR A 1 87 ? 10.897 6.115 -4.012 1.00 92.19 87 THR A N 1
ATOM 674 C CA . THR A 1 87 ? 9.448 5.854 -3.975 1.00 92.19 87 THR A CA 1
ATOM 675 C C . THR A 1 87 ? 9.124 4.437 -3.503 1.00 92.19 87 THR A C 1
ATOM 677 O O . THR A 1 87 ? 8.228 4.272 -2.680 1.00 92.19 87 THR A O 1
ATOM 680 N N . ALA A 1 88 ? 9.904 3.430 -3.910 1.00 91.62 88 ALA A N 1
ATOM 681 C CA . ALA A 1 88 ? 9.758 2.053 -3.432 1.00 91.62 88 ALA A CA 1
ATOM 682 C C . ALA A 1 88 ? 10.044 1.925 -1.924 1.00 91.62 88 ALA A C 1
ATOM 684 O O . ALA A 1 88 ? 9.311 1.245 -1.205 1.00 91.62 88 ALA A O 1
ATOM 685 N N . VAL A 1 89 ? 11.073 2.615 -1.415 1.00 95.62 89 VAL A N 1
ATOM 686 C CA . VAL A 1 89 ? 11.371 2.659 0.028 1.00 95.62 89 VAL A CA 1
ATOM 687 C C . VAL A 1 89 ? 10.248 3.361 0.792 1.00 95.62 89 VAL A C 1
ATOM 689 O O . VAL A 1 89 ? 9.800 2.854 1.819 1.00 95.62 89 VAL A O 1
ATOM 692 N N . LEU A 1 90 ? 9.753 4.493 0.284 1.00 96.69 90 LEU A N 1
ATOM 693 C CA . LEU A 1 90 ? 8.623 5.207 0.882 1.00 96.69 90 LEU A CA 1
ATOM 694 C C . LEU A 1 90 ? 7.361 4.339 0.912 1.00 96.69 90 LEU A C 1
ATOM 696 O O . LEU A 1 90 ? 6.715 4.255 1.955 1.00 96.6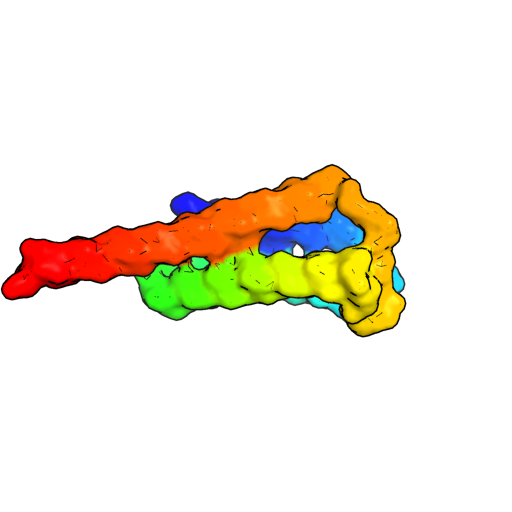9 90 LEU A O 1
ATOM 700 N N . ALA A 1 91 ? 7.045 3.650 -0.188 1.00 96.00 91 ALA A N 1
ATOM 701 C CA . ALA A 1 91 ? 5.945 2.696 -0.243 1.00 96.00 91 ALA A CA 1
ATOM 702 C C . ALA A 1 91 ? 6.120 1.609 0.825 1.00 96.00 91 ALA A C 1
ATOM 704 O O . ALA A 1 91 ? 5.226 1.412 1.640 1.00 96.00 91 ALA A O 1
ATOM 705 N N . ALA A 1 92 ? 7.291 0.970 0.905 1.00 96.62 92 ALA A N 1
ATOM 706 C CA . ALA A 1 92 ? 7.556 -0.067 1.900 1.00 96.62 92 ALA A CA 1
ATOM 707 C C . ALA A 1 92 ? 7.385 0.436 3.348 1.00 96.62 92 ALA A C 1
ATOM 709 O O . ALA A 1 92 ? 6.768 -0.243 4.168 1.00 96.62 92 ALA A O 1
ATOM 710 N N . VAL A 1 93 ? 7.872 1.640 3.667 1.00 98.25 93 VAL A N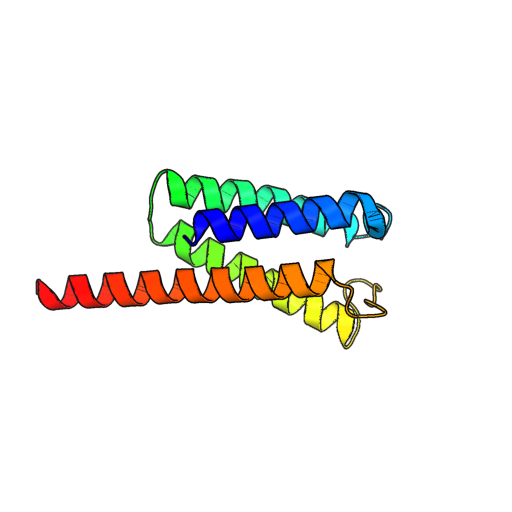 1
ATOM 711 C CA . VAL A 1 93 ? 7.695 2.255 4.995 1.00 98.25 93 VAL A CA 1
ATOM 712 C C . VAL A 1 93 ? 6.215 2.486 5.307 1.00 98.25 93 VAL A C 1
ATOM 714 O O . VAL A 1 93 ? 5.758 2.158 6.406 1.00 98.25 93 VAL A O 1
ATOM 717 N N . VAL A 1 94 ? 5.454 3.021 4.350 1.00 98.31 94 VAL A N 1
ATOM 718 C CA . VAL A 1 94 ? 4.013 3.258 4.512 1.00 98.31 94 VAL A CA 1
ATOM 719 C C . VAL A 1 94 ? 3.256 1.944 4.697 1.00 98.31 94 VAL A C 1
ATOM 721 O O . VAL A 1 94 ? 2.391 1.869 5.569 1.00 98.31 94 VAL A O 1
ATOM 724 N N . GLU A 1 95 ? 3.613 0.894 3.958 1.00 98.38 95 GLU A N 1
ATOM 725 C CA . GLU A 1 95 ? 2.985 -0.425 4.077 1.00 98.38 95 GLU A CA 1
ATOM 726 C C . GLU A 1 95 ? 3.275 -1.079 5.435 1.00 98.38 95 GLU A C 1
ATOM 728 O O . GLU A 1 95 ? 2.365 -1.601 6.086 1.00 98.38 95 GLU A O 1
ATOM 733 N N . VAL A 1 96 ? 4.511 -0.980 5.940 1.00 98.50 96 VAL A N 1
ATOM 734 C CA . VAL A 1 96 ? 4.854 -1.439 7.298 1.00 98.50 96 VAL A CA 1
ATOM 735 C C . VAL A 1 96 ? 4.043 -0.677 8.348 1.00 98.50 96 VAL A C 1
ATOM 737 O O . VAL A 1 96 ? 3.466 -1.288 9.252 1.00 98.50 96 VAL A O 1
ATOM 740 N N . ALA A 1 97 ? 3.945 0.649 8.222 1.00 98.50 97 ALA A N 1
ATOM 741 C CA . ALA A 1 97 ? 3.161 1.469 9.139 1.00 98.50 97 ALA A CA 1
ATOM 742 C C . ALA A 1 97 ? 1.662 1.121 9.087 1.00 98.50 97 ALA A C 1
ATOM 744 O O . ALA A 1 97 ? 1.005 1.053 10.131 1.00 98.50 97 ALA A O 1
ATOM 745 N N . ALA A 1 98 ? 1.112 0.875 7.894 1.00 98.38 98 ALA A N 1
ATOM 746 C CA . ALA A 1 98 ? -0.282 0.490 7.696 1.00 98.38 98 ALA A CA 1
ATOM 747 C C . ALA A 1 98 ? -0.589 -0.861 8.357 1.00 98.38 98 ALA A C 1
ATOM 749 O O . ALA A 1 98 ? -1.544 -0.955 9.140 1.00 98.38 98 ALA A O 1
ATOM 750 N N . ALA A 1 99 ? 0.256 -1.870 8.121 1.00 98.12 99 ALA A N 1
ATOM 751 C CA . ALA A 1 99 ? 0.143 -3.186 8.740 1.00 98.12 99 ALA A CA 1
ATOM 752 C C . ALA A 1 99 ? 0.242 -3.101 10.272 1.00 98.12 99 ALA A C 1
ATOM 754 O O . ALA A 1 99 ? -0.624 -3.621 10.981 1.00 98.12 99 ALA A O 1
ATOM 755 N N . ALA A 1 100 ? 1.236 -2.378 10.799 1.00 98.31 100 ALA A N 1
ATOM 756 C CA . ALA A 1 100 ? 1.413 -2.190 12.238 1.00 98.31 100 ALA A CA 1
ATOM 757 C C . ALA A 1 100 ? 0.201 -1.493 12.882 1.00 98.31 100 ALA A C 1
ATOM 759 O O . ALA A 1 100 ? -0.309 -1.944 13.910 1.00 98.31 100 ALA A O 1
ATOM 760 N N . ALA A 1 101 ? -0.325 -0.437 12.254 1.00 97.81 101 ALA A N 1
ATOM 761 C CA . ALA A 1 101 ? -1.509 0.271 12.734 1.00 97.81 101 ALA A CA 1
ATOM 762 C C . ALA A 1 101 ? -2.770 -0.612 12.718 1.00 97.81 101 ALA A C 1
ATOM 764 O O . ALA A 1 101 ? -3.606 -0.539 13.627 1.00 97.81 101 ALA A O 1
ATOM 765 N N . ALA A 1 102 ? -2.925 -1.452 11.691 1.00 96.75 102 ALA A N 1
ATOM 766 C CA . ALA A 1 102 ? -4.024 -2.407 11.599 1.00 96.75 102 ALA A CA 1
ATOM 767 C C . ALA A 1 102 ? -3.952 -3.453 12.726 1.00 96.75 102 ALA A C 1
ATOM 769 O O . ALA A 1 102 ? -4.938 -3.652 13.440 1.00 96.75 102 ALA A O 1
ATOM 770 N N . VAL A 1 103 ? -2.776 -4.043 12.963 1.00 96.94 103 VAL A N 1
ATOM 771 C CA . VAL A 1 103 ? -2.543 -4.995 14.063 1.00 96.94 103 VAL A CA 1
ATOM 772 C C . VAL A 1 103 ? -2.791 -4.344 15.425 1.00 96.94 103 VAL A C 1
ATOM 774 O O . VAL A 1 103 ? -3.518 -4.901 16.251 1.00 96.94 103 VAL A O 1
ATOM 777 N N . ALA A 1 104 ? -2.281 -3.130 15.648 1.00 96.25 104 ALA A N 1
ATOM 778 C CA . ALA A 1 104 ? -2.522 -2.380 16.879 1.00 96.25 104 ALA A CA 1
ATOM 779 C C . ALA A 1 104 ? -4.024 -2.148 17.130 1.00 96.25 104 ALA A C 1
ATOM 781 O O . ALA A 1 104 ? -4.493 -2.273 18.262 1.00 96.25 104 ALA A O 1
ATOM 782 N N . THR A 1 105 ? -4.803 -1.895 16.071 1.00 94.25 105 THR A N 1
ATOM 783 C CA . THR A 1 105 ? -6.265 -1.748 16.162 1.00 94.25 105 THR A CA 1
ATOM 784 C C . THR A 1 105 ? -6.942 -3.044 16.624 1.00 94.25 105 THR A C 1
ATOM 786 O O . THR A 1 105 ? -7.872 -2.990 17.432 1.00 94.25 105 THR A O 1
ATOM 789 N N . ILE A 1 106 ? -6.481 -4.213 16.159 1.00 93.94 106 ILE A N 1
ATOM 790 C CA . ILE A 1 106 ? -6.991 -5.517 16.621 1.00 93.94 106 ILE A CA 1
ATOM 791 C C . ILE A 1 106 ? -6.696 -5.702 18.110 1.00 93.94 106 ILE A C 1
ATOM 793 O O . ILE A 1 106 ? -7.597 -6.047 18.876 1.00 93.94 106 ILE A O 1
ATOM 797 N N . ILE A 1 107 ? -5.452 -5.449 18.525 1.00 94.94 107 ILE A N 1
ATOM 798 C CA . ILE A 1 107 ? -5.020 -5.609 19.919 1.00 94.94 107 ILE A CA 1
ATOM 799 C C . ILE A 1 107 ? -5.830 -4.691 20.841 1.00 94.94 107 ILE A C 1
ATOM 801 O O . ILE A 1 107 ? -6.345 -5.149 21.860 1.00 94.94 107 ILE A O 1
ATOM 805 N N . ALA A 1 108 ? -6.005 -3.421 20.464 1.00 92.56 108 ALA A N 1
ATOM 806 C CA . ALA A 1 108 ? -6.794 -2.461 21.232 1.00 92.56 108 ALA A CA 1
ATOM 807 C C . ALA A 1 108 ? -8.254 -2.915 21.390 1.00 92.56 108 ALA A C 1
ATOM 809 O O . ALA A 1 108 ? -8.764 -2.955 22.507 1.00 92.56 108 ALA A O 1
ATOM 810 N N . LYS A 1 109 ? -8.905 -3.348 20.298 1.00 91.00 109 LYS A N 1
ATOM 811 C CA . LYS A 1 109 ? -10.287 -3.859 20.339 1.00 91.00 109 LYS A CA 1
ATOM 812 C C . LYS A 1 109 ? -10.435 -5.085 21.245 1.00 91.00 109 LYS A C 1
ATOM 814 O O . LYS A 1 109 ? -11.422 -5.177 21.968 1.00 91.00 109 LYS A O 1
ATOM 819 N N . ARG A 1 110 ? -9.467 -6.012 21.227 1.00 90.88 110 ARG A N 1
ATOM 820 C CA . ARG A 1 110 ? -9.478 -7.203 22.097 1.00 90.88 110 ARG A CA 1
ATOM 821 C C . ARG A 1 110 ? -9.356 -6.835 23.575 1.00 90.88 110 ARG A C 1
ATOM 823 O O . ARG A 1 110 ? -10.122 -7.352 24.379 1.00 90.88 110 ARG A O 1
ATOM 830 N N . ARG A 1 111 ? -8.453 -5.911 23.919 1.00 91.88 111 ARG A N 1
ATOM 831 C CA . ARG A 1 111 ? -8.286 -5.425 25.300 1.00 91.88 111 ARG A CA 1
ATOM 832 C C . ARG A 1 111 ? -9.553 -4.752 25.825 1.00 91.88 111 ARG A C 1
ATOM 834 O O . ARG A 1 111 ? -9.965 -5.030 26.943 1.00 91.88 111 ARG A O 1
ATOM 841 N N . SER A 1 112 ? -10.201 -3.919 25.009 1.00 90.44 112 SER A N 1
ATOM 842 C CA . SER A 1 112 ? -11.468 -3.283 25.388 1.00 90.44 112 SER A CA 1
ATOM 843 C C . SER A 1 112 ? -12.594 -4.294 25.608 1.00 90.44 112 SER A C 1
ATOM 845 O O . SER A 1 112 ? -13.392 -4.100 26.512 1.00 90.44 112 SER A O 1
ATOM 847 N N . ALA A 1 113 ? -12.655 -5.373 24.821 1.00 88.38 113 ALA A N 1
ATOM 848 C CA . ALA A 1 113 ? -13.651 -6.427 25.020 1.00 88.38 113 ALA A CA 1
ATOM 849 C C . ALA A 1 113 ? -13.419 -7.220 26.319 1.00 88.38 113 ALA A C 1
ATOM 851 O O . ALA A 1 113 ? -14.379 -7.573 26.989 1.00 88.38 113 ALA A O 1
ATOM 852 N N . GLN A 1 114 ? -12.156 -7.464 26.690 1.00 87.56 114 GLN A N 1
ATOM 853 C CA . GLN A 1 114 ? -11.796 -8.155 27.935 1.00 87.56 114 GLN A CA 1
ATOM 854 C C . GLN A 1 114 ? -12.056 -7.318 29.191 1.00 87.56 114 GLN A C 1
ATOM 856 O O . GLN A 1 114 ? -12.357 -7.880 30.229 1.00 87.56 114 GLN A O 1
ATOM 861 N N . ALA A 1 115 ? -11.938 -5.991 29.111 1.00 83.94 115 ALA A N 1
ATOM 862 C CA . ALA A 1 115 ? -12.162 -5.105 30.256 1.00 83.94 115 ALA A CA 1
ATOM 863 C C . ALA A 1 115 ? -13.647 -4.935 30.639 1.00 83.94 115 ALA A C 1
ATOM 865 O O . ALA A 1 115 ? -13.939 -4.347 31.676 1.00 83.94 115 ALA A O 1
ATOM 866 N N . VAL A 1 116 ? -14.574 -5.381 29.784 1.00 81.12 116 VAL A N 1
ATOM 867 C CA . VAL A 1 116 ? -16.034 -5.241 29.964 1.00 81.12 116 VAL A CA 1
ATOM 868 C C . VAL A 1 116 ? -16.704 -6.598 30.249 1.00 81.12 116 VAL A C 1
ATOM 870 O O . VAL A 1 116 ? -17.904 -6.640 30.509 1.00 81.12 116 VAL A O 1
ATOM 873 N N . ALA A 1 117 ? -15.941 -7.694 30.193 1.00 68.50 117 ALA A N 1
ATOM 874 C CA . ALA A 1 117 ? -16.379 -9.051 30.521 1.00 68.50 117 ALA A CA 1
ATOM 875 C C . ALA A 1 117 ? -16.024 -9.393 31.973 1.00 68.50 117 ALA A C 1
ATOM 877 O O . ALA A 1 117 ? -16.845 -10.082 32.614 1.00 68.50 117 ALA A O 1
#

Sequence (117 aa):
MTGVLILVGGLIHLQDWFELIRNVPKIGPLFLFNVAVSVIVA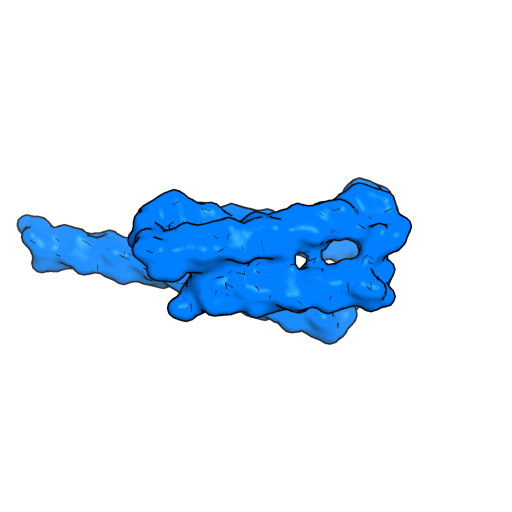GLLFVRRGWFGIVAAIGLSVGTLAGFLLARYGTLFEYSEPMWRTTAVLAAVVEVAAAAAAVATIIAKRRSAQAVA